Protein AF-A0A2S1FIN4-F1 (afdb_monomer_lite)

Organism: NCBI:txid1840293

Structure (mmCIF, N/CA/C/O backbone):
data_AF-A0A2S1FIN4-F1
#
_entry.id   AF-A0A2S1FIN4-F1
#
loop_
_atom_site.group_PDB
_atom_site.id
_atom_site.type_symbol
_atom_site.label_atom_id
_atom_site.label_alt_id
_atom_site.label_comp_id
_atom_site.label_asym_id
_atom_site.label_entity_id
_atom_site.label_seq_id
_atom_site.pdbx_PDB_ins_code
_atom_site.Cartn_x
_atom_site.Cartn_y
_atom_site.Cartn_z
_atom_site.occupancy
_atom_site.B_iso_or_equiv
_atom_site.auth_seq_id
_atom_site.auth_comp_id
_atom_site.auth_asym_id
_atom_site.auth_atom_id
_atom_site.pdbx_PDB_model_num
ATOM 1 N N . MET A 1 1 ? -25.714 -11.717 -1.844 1.00 40.41 1 MET A N 1
ATOM 2 C CA . MET A 1 1 ? -24.946 -10.686 -1.107 1.00 40.41 1 MET A CA 1
ATOM 3 C C . MET A 1 1 ? -23.488 -10.767 -1.543 1.00 40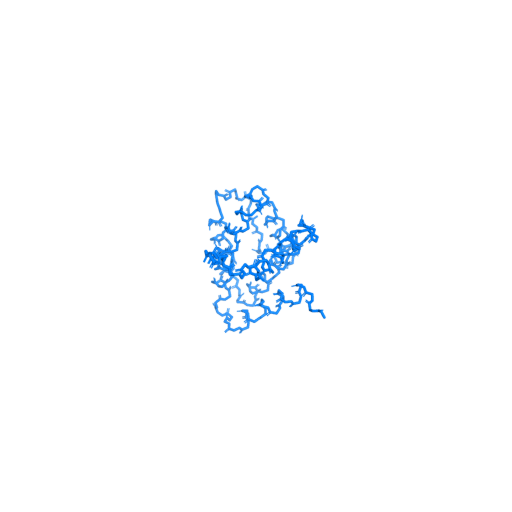.41 1 MET A C 1
ATOM 5 O O . MET A 1 1 ? -22.842 -11.758 -1.239 1.00 40.41 1 MET A O 1
ATOM 9 N N . LYS A 1 2 ? -22.983 -9.803 -2.327 1.00 41.22 2 LYS A N 1
ATOM 10 C CA . LYS A 1 2 ? -21.562 -9.759 -2.718 1.00 41.22 2 LYS A CA 1
ATOM 11 C C . LYS A 1 2 ? -20.786 -9.069 -1.596 1.00 41.22 2 LYS A C 1
ATOM 13 O O . LYS A 1 2 ? -21.023 -7.901 -1.313 1.00 41.22 2 LYS A O 1
ATOM 18 N N . THR A 1 3 ? -19.919 -9.809 -0.919 1.00 53.97 3 THR A N 1
ATOM 19 C CA . THR A 1 3 ? -19.096 -9.335 0.200 1.00 53.97 3 THR A CA 1
ATOM 20 C C . THR A 1 3 ? -18.205 -8.172 -0.247 1.00 53.97 3 THR A C 1
ATOM 22 O O . THR A 1 3 ? -17.702 -8.183 -1.373 1.00 53.97 3 THR A O 1
ATOM 25 N N . SER A 1 4 ? -17.950 -7.192 0.627 1.00 56.66 4 SER A N 1
ATOM 26 C CA . SER A 1 4 ? -17.066 -6.039 0.354 1.00 56.66 4 SER A CA 1
ATOM 27 C C . SER A 1 4 ? -15.699 -6.453 -0.214 1.00 56.66 4 SER A C 1
ATOM 29 O O . SER A 1 4 ? -15.135 -5.779 -1.074 1.00 56.66 4 SER A O 1
ATOM 31 N N . ALA A 1 5 ? -15.199 -7.625 0.186 1.00 59.44 5 ALA A N 1
ATOM 32 C CA . ALA A 1 5 ? -13.987 -8.236 -0.345 1.00 59.44 5 ALA A CA 1
ATOM 33 C C . ALA A 1 5 ? -14.051 -8.567 -1.849 1.00 59.44 5 ALA A C 1
ATOM 35 O O . ALA A 1 5 ? -13.069 -8.342 -2.554 1.00 59.44 5 ALA A O 1
ATOM 36 N N . SER A 1 6 ? -15.192 -9.055 -2.345 1.00 64.81 6 SER A N 1
ATOM 37 C CA . SER A 1 6 ? -15.386 -9.401 -3.759 1.00 64.81 6 SER A CA 1
ATOM 38 C C . SER A 1 6 ? -15.486 -8.154 -4.634 1.00 64.81 6 SER A C 1
ATOM 40 O O . SER A 1 6 ? -14.892 -8.129 -5.708 1.00 64.81 6 SER A O 1
ATOM 42 N N . LEU A 1 7 ? -16.154 -7.101 -4.151 1.00 64.56 7 LEU A N 1
ATOM 43 C CA . LEU A 1 7 ? -16.254 -5.836 -4.879 1.00 64.56 7 LEU A CA 1
ATOM 44 C C . LEU A 1 7 ? -14.890 -5.136 -4.983 1.00 64.56 7 LEU A C 1
ATOM 46 O O . LEU A 1 7 ? -14.516 -4.683 -6.061 1.00 64.56 7 LEU A O 1
ATOM 50 N N . ARG A 1 8 ? -14.110 -5.114 -3.891 1.00 62.84 8 ARG A N 1
ATOM 51 C CA . ARG A 1 8 ? -12.738 -4.570 -3.896 1.00 62.84 8 ARG A CA 1
ATOM 52 C C . ARG A 1 8 ? -11.846 -5.296 -4.899 1.00 62.84 8 ARG A C 1
ATOM 54 O O . ARG A 1 8 ? -11.128 -4.637 -5.641 1.00 62.84 8 ARG A O 1
ATOM 61 N N . ARG A 1 9 ? -11.912 -6.633 -4.938 1.00 66.38 9 ARG A N 1
ATOM 62 C CA . ARG A 1 9 ? -11.136 -7.441 -5.889 1.00 66.38 9 ARG A CA 1
ATOM 63 C C . ARG A 1 9 ? -11.548 -7.148 -7.332 1.00 66.38 9 ARG A C 1
ATOM 65 O O . ARG A 1 9 ? -10.681 -6.927 -8.160 1.00 66.38 9 ARG A O 1
ATOM 72 N N . GLN A 1 10 ? -12.850 -7.041 -7.599 1.00 67.38 10 GLN A N 1
ATOM 73 C CA . GLN A 1 10 ? -13.366 -6.757 -8.938 1.00 67.38 10 GLN A CA 1
ATOM 74 C C . GLN A 1 10 ? -12.933 -5.374 -9.460 1.00 67.38 10 GLN A C 1
ATOM 76 O O . GLN A 1 10 ? -12.483 -5.278 -10.595 1.00 67.38 10 GLN A O 1
ATOM 81 N N . ILE A 1 11 ? -13.007 -4.321 -8.635 1.00 67.19 11 ILE A N 1
ATOM 82 C CA . ILE A 1 11 ? -12.552 -2.968 -9.018 1.00 67.19 11 ILE A CA 1
ATOM 83 C C . ILE A 1 11 ? -11.041 -2.955 -9.290 1.00 67.19 11 ILE A C 1
ATOM 85 O O . ILE A 1 11 ? -10.569 -2.267 -10.194 1.00 67.19 11 ILE A O 1
ATOM 89 N N . MET A 1 12 ? -10.277 -3.722 -8.509 1.00 64.19 12 MET A N 1
ATOM 90 C CA . MET A 1 12 ? -8.826 -3.806 -8.645 1.00 64.19 12 MET A CA 1
ATOM 91 C C . MET A 1 12 ? -8.410 -4.562 -9.908 1.00 64.19 12 MET A C 1
ATOM 93 O O . MET A 1 12 ? -7.572 -4.057 -10.651 1.00 64.19 12 MET A O 1
ATOM 97 N N . ASP A 1 13 ? -9.044 -5.703 -10.188 1.00 65.94 13 ASP A N 1
ATOM 98 C CA . ASP A 1 13 ? -8.833 -6.476 -11.417 1.00 65.94 13 ASP A CA 1
ATOM 99 C C . ASP A 1 13 ? -9.212 -5.652 -12.653 1.00 65.94 13 ASP A C 1
ATOM 101 O O . ASP A 1 13 ? -8.459 -5.592 -13.622 1.00 65.94 13 ASP A O 1
ATOM 105 N N . GLU A 1 14 ? -10.344 -4.947 -12.613 1.00 61.91 14 GLU A N 1
ATOM 106 C CA . GLU A 1 14 ? -10.805 -4.122 -13.730 1.00 61.91 14 GLU A CA 1
ATOM 107 C C . GLU A 1 14 ? -9.850 -2.951 -14.018 1.00 61.91 14 GLU A C 1
ATOM 109 O O . GLU A 1 14 ? -9.590 -2.636 -15.182 1.00 61.91 14 GLU A O 1
ATOM 114 N N . ALA A 1 15 ? -9.274 -2.339 -12.979 1.00 59.91 15 ALA A N 1
ATOM 115 C CA . ALA A 1 15 ? -8.283 -1.275 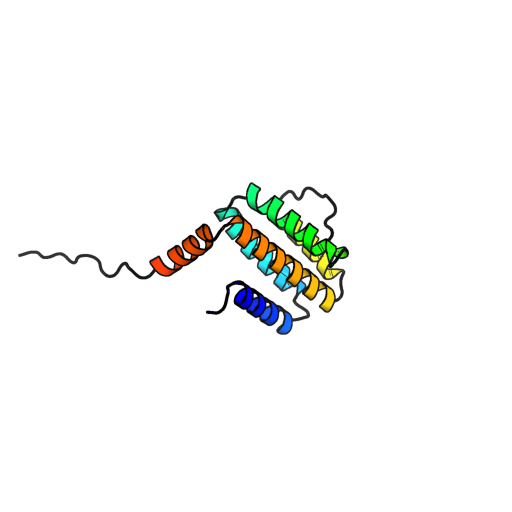-13.122 1.00 59.91 15 ALA A CA 1
ATOM 116 C C . ALA A 1 15 ? -6.911 -1.784 -13.607 1.00 59.91 15 ALA A C 1
ATOM 118 O O . ALA A 1 15 ? -6.237 -1.075 -14.360 1.00 59.91 15 ALA A O 1
ATOM 119 N N . LEU A 1 16 ? -6.498 -2.995 -13.208 1.00 58.03 16 LEU A N 1
ATOM 120 C CA . LEU A 1 16 ? -5.230 -3.608 -13.630 1.00 58.03 16 LEU A CA 1
ATOM 121 C C . LEU A 1 16 ? -5.281 -4.112 -15.080 1.00 58.03 16 LEU A C 1
ATOM 123 O O . LEU A 1 16 ? -4.334 -3.902 -15.836 1.00 58.03 16 LEU A O 1
ATOM 127 N N . VAL A 1 17 ? -6.387 -4.753 -15.475 1.00 58.41 17 VAL A N 1
ATOM 128 C CA . VAL A 1 17 ? -6.557 -5.363 -16.807 1.00 58.41 17 VAL A CA 1
ATOM 129 C C . VAL A 1 17 ? -6.689 -4.304 -17.899 1.00 58.41 17 VAL A C 1
ATOM 131 O O . VAL A 1 17 ? -6.198 -4.495 -19.009 1.00 58.41 17 VAL A O 1
ATOM 134 N N . ARG A 1 18 ? -7.333 -3.169 -17.602 1.00 54.25 18 ARG A N 1
ATOM 135 C CA . ARG A 1 18 ? -7.649 -2.160 -18.622 1.00 54.25 18 ARG A CA 1
ATOM 136 C C . ARG A 1 18 ? -6.424 -1.359 -19.079 1.00 54.25 18 ARG A C 1
ATOM 138 O O . ARG A 1 18 ? -6.398 -0.933 -20.228 1.00 54.25 18 ARG A O 1
ATOM 145 N N . HIS A 1 19 ? -5.403 -1.189 -18.229 1.00 57.25 19 HIS A N 1
ATOM 146 C CA . HIS A 1 19 ? -4.178 -0.452 -18.573 1.00 57.25 19 HIS A CA 1
ATOM 147 C C . HIS A 1 19 ? -2.927 -1.003 -17.859 1.00 57.25 19 HIS A C 1
ATOM 149 O O . HIS A 1 19 ? -2.428 -0.361 -16.930 1.00 57.25 19 HIS A O 1
ATOM 155 N N . PRO A 1 20 ? -2.362 -2.142 -18.309 1.00 56.47 20 PRO A N 1
ATOM 156 C CA .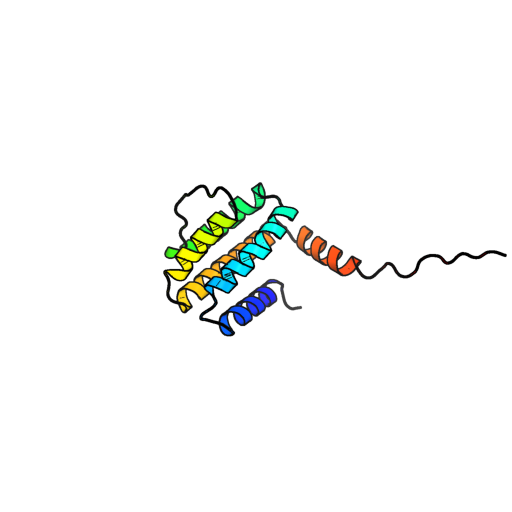 PRO A 1 20 ? -1.173 -2.746 -17.700 1.00 56.47 20 PRO A CA 1
ATOM 157 C C . PRO A 1 20 ? 0.020 -1.774 -17.659 1.00 56.47 20 PRO A C 1
ATOM 159 O O . PRO A 1 20 ? 0.696 -1.649 -16.644 1.00 56.47 20 PRO A O 1
ATOM 162 N N . GLN A 1 21 ? 0.217 -0.975 -18.711 1.00 60.81 21 GLN A N 1
ATOM 163 C CA . GLN A 1 21 ? 1.290 0.030 -18.776 1.00 60.81 21 GLN A CA 1
ATOM 164 C C . GLN A 1 21 ? 1.098 1.216 -17.811 1.00 60.81 21 GLN A C 1
ATOM 166 O O . GLN A 1 21 ? 2.062 1.904 -17.492 1.00 60.81 21 GLN A O 1
ATOM 171 N N . ALA A 1 22 ? -0.122 1.449 -17.315 1.00 74.88 22 ALA A N 1
ATOM 172 C CA . ALA A 1 22 ? -0.431 2.530 -16.376 1.00 74.88 22 ALA A CA 1
ATOM 173 C C . ALA A 1 22 ? -0.634 2.031 -14.938 1.00 74.88 22 ALA A C 1
ATOM 175 O O . ALA A 1 22 ? -1.055 2.803 -14.079 1.00 74.88 22 ALA A O 1
ATOM 176 N N . VAL A 1 23 ? -0.343 0.759 -14.645 1.00 76.81 23 VAL A N 1
ATOM 177 C CA . VAL A 1 23 ? -0.564 0.151 -13.323 1.00 76.81 23 VAL A CA 1
ATOM 178 C C . VAL A 1 23 ? 0.108 0.943 -12.209 1.00 76.81 23 VAL A C 1
ATOM 180 O O . VAL A 1 23 ? -0.522 1.195 -11.180 1.00 76.81 23 VAL A O 1
ATOM 183 N N . VAL A 1 24 ? 1.346 1.394 -12.418 1.00 80.44 24 VAL A N 1
ATOM 184 C CA . VAL A 1 24 ? 2.072 2.198 -11.428 1.00 80.44 24 VAL A CA 1
ATOM 185 C C . VAL A 1 24 ? 1.380 3.543 -11.206 1.00 80.44 24 VAL A C 1
ATOM 187 O O . VAL A 1 24 ? 1.004 3.863 -10.081 1.00 80.44 24 VAL A O 1
ATOM 190 N N . GLN A 1 25 ? 1.104 4.289 -12.278 1.00 83.00 25 GLN A N 1
ATOM 191 C CA . GLN A 1 25 ? 0.437 5.593 -12.194 1.00 83.00 25 GLN A CA 1
ATOM 192 C C . GLN A 1 25 ? -0.958 5.487 -11.560 1.00 83.00 25 GLN A C 1
ATOM 194 O O . GLN A 1 25 ? -1.324 6.299 -10.710 1.00 83.00 25 GLN A O 1
ATOM 199 N N . ASN A 1 26 ? -1.724 4.453 -11.916 1.00 82.56 26 ASN A N 1
ATOM 200 C CA . ASN A 1 26 ? -3.043 4.179 -11.353 1.00 82.56 26 ASN A CA 1
ATOM 201 C C . ASN A 1 26 ? -2.958 3.826 -9.865 1.00 82.56 26 ASN A C 1
ATOM 203 O O . ASN A 1 26 ? -3.741 4.350 -9.073 1.00 82.56 26 ASN A O 1
ATOM 207 N N . THR A 1 27 ? -1.982 3.000 -9.477 1.00 84.06 27 THR A N 1
ATOM 208 C CA . THR A 1 27 ? -1.716 2.640 -8.076 1.00 84.06 27 THR A CA 1
ATOM 209 C C . THR A 1 27 ? -1.442 3.893 -7.248 1.00 84.06 27 THR A C 1
ATOM 211 O O . THR A 1 27 ? -2.087 4.120 -6.223 1.00 84.06 27 THR A O 1
ATOM 214 N N . ILE A 1 28 ? -0.525 4.744 -7.712 1.00 87.69 28 ILE A N 1
ATOM 215 C CA . ILE A 1 28 ? -0.131 5.962 -7.000 1.00 87.69 28 ILE A CA 1
ATOM 216 C C . ILE A 1 28 ? -1.268 6.979 -6.956 1.00 87.69 28 ILE A C 1
ATOM 218 O O . ILE A 1 28 ? -1.530 7.568 -5.906 1.00 87.69 28 ILE A O 1
ATOM 222 N N . ARG A 1 29 ? -2.004 7.155 -8.057 1.00 86.12 29 ARG A N 1
ATOM 223 C CA . ARG A 1 29 ? -3.182 8.028 -8.102 1.00 86.12 29 ARG A CA 1
ATOM 224 C C . ARG A 1 29 ? -4.252 7.585 -7.108 1.00 86.12 29 ARG A C 1
ATOM 226 O O . ARG A 1 29 ? -4.867 8.440 -6.470 1.00 86.12 29 ARG A O 1
ATOM 233 N N . LEU A 1 30 ? -4.475 6.278 -6.964 1.00 84.38 30 LEU A N 1
ATOM 234 C CA . LEU A 1 30 ? -5.438 5.748 -6.004 1.00 84.38 30 LEU A CA 1
ATOM 235 C C . LEU A 1 30 ? -4.982 6.020 -4.565 1.00 84.38 30 LEU A C 1
ATOM 237 O O . LEU A 1 30 ? -5.769 6.529 -3.774 1.00 84.38 30 LEU A O 1
ATOM 241 N N . TRP A 1 31 ? -3.706 5.783 -4.244 1.00 87.25 31 TRP A N 1
ATOM 242 C CA . TRP A 1 31 ? -3.141 6.100 -2.928 1.00 87.25 31 TRP A CA 1
ATOM 243 C C . TRP A 1 31 ? -3.210 7.589 -2.585 1.00 87.25 31 TRP A C 1
ATOM 245 O O . TRP A 1 31 ? -3.664 7.938 -1.497 1.00 87.25 31 TRP A O 1
ATOM 255 N N . ARG A 1 32 ? -2.831 8.471 -3.519 1.00 86.25 32 ARG A N 1
ATOM 256 C CA . ARG A 1 32 ? -2.885 9.931 -3.329 1.00 86.25 32 ARG A CA 1
ATOM 257 C C . ARG A 1 32 ? -4.305 10.456 -3.115 1.00 86.25 32 ARG A C 1
ATOM 259 O O . ARG A 1 32 ? -4.459 11.489 -2.478 1.00 86.25 32 ARG A O 1
ATOM 266 N N . ARG A 1 33 ? -5.332 9.764 -3.620 1.00 84.56 33 ARG A N 1
ATOM 267 C CA . ARG A 1 33 ? -6.745 10.092 -3.360 1.00 84.56 33 ARG A CA 1
ATOM 268 C C . ARG A 1 33 ? -7.252 9.491 -2.054 1.00 84.56 33 ARG A C 1
ATOM 270 O O . ARG A 1 33 ? -7.917 10.171 -1.291 1.00 84.56 33 ARG A O 1
ATOM 277 N N . LEU A 1 34 ? -6.934 8.226 -1.794 1.00 82.88 34 LEU A N 1
ATOM 278 C CA . LEU A 1 34 ? -7.461 7.480 -0.653 1.00 82.88 34 LEU A CA 1
ATOM 279 C C . LEU A 1 34 ? -6.840 7.924 0.678 1.00 82.88 34 LEU A C 1
ATOM 281 O O . LEU A 1 34 ? -7.528 8.012 1.688 1.00 82.88 34 LEU A O 1
ATOM 285 N N . ALA A 1 35 ? -5.533 8.179 0.694 1.00 85.00 35 ALA A N 1
ATOM 286 C CA . ALA A 1 35 ? -4.810 8.512 1.912 1.00 85.00 35 ALA A CA 1
ATOM 287 C C . ALA A 1 35 ? -5.295 9.796 2.600 1.00 85.00 35 ALA A C 1
ATOM 289 O O . ALA A 1 35 ? -5.543 9.713 3.797 1.00 85.00 35 ALA A O 1
ATOM 290 N N . PRO A 1 36 ? -5.461 10.953 1.925 1.00 84.00 36 PRO A N 1
ATOM 291 C CA . PRO A 1 36 ? -5.953 12.158 2.593 1.00 84.00 36 PRO A CA 1
ATOM 292 C C . PRO A 1 36 ? -7.371 11.984 3.150 1.00 84.00 36 PRO A C 1
ATOM 294 O O . PRO A 1 36 ? -7.619 12.408 4.273 1.00 84.00 36 PRO A O 1
ATOM 297 N N . GLU A 1 37 ? -8.261 11.288 2.435 1.00 82.50 37 GLU A N 1
ATOM 298 C CA . GLU A 1 37 ? -9.612 10.968 2.921 1.00 82.50 37 GLU A CA 1
ATOM 299 C C . GLU A 1 37 ? -9.558 10.120 4.199 1.00 82.50 37 GLU A C 1
ATOM 301 O O . GLU A 1 37 ? -10.153 10.463 5.220 1.00 82.50 37 GLU A O 1
ATOM 306 N N . LEU A 1 38 ? -8.767 9.041 4.191 1.00 79.50 38 LEU A N 1
ATOM 307 C CA . LEU A 1 38 ? -8.604 8.195 5.372 1.00 79.50 38 LEU A CA 1
ATOM 308 C C . LEU A 1 38 ? -7.923 8.945 6.519 1.00 79.50 38 LEU A C 1
ATOM 310 O O . LEU A 1 38 ? -8.382 8.859 7.652 1.00 79.50 38 LEU A O 1
ATOM 314 N N . ILE A 1 39 ? -6.868 9.712 6.249 1.00 83.38 39 ILE A N 1
ATOM 315 C CA . ILE A 1 39 ? -6.181 10.532 7.254 1.00 83.38 39 ILE A CA 1
ATOM 316 C C . ILE A 1 39 ? -7.152 11.541 7.875 1.00 83.38 39 ILE A C 1
ATOM 318 O O . ILE A 1 39 ? -7.120 11.720 9.090 1.00 83.38 39 ILE A O 1
ATOM 322 N N . SER A 1 40 ? -8.047 12.145 7.089 1.00 80.56 40 SER A N 1
ATOM 323 C CA . SER A 1 40 ? -9.066 13.054 7.615 1.00 80.56 40 SER A CA 1
ATOM 324 C C . SER A 1 40 ? -10.100 12.351 8.500 1.00 80.56 40 SER A C 1
ATOM 326 O O . SER A 1 40 ? -10.647 12.986 9.397 1.00 80.56 40 SER A O 1
ATOM 328 N N . MET A 1 41 ? -10.382 11.065 8.267 1.00 77.62 41 MET A N 1
ATOM 329 C CA . MET A 1 41 ? -11.354 10.297 9.055 1.00 77.62 41 MET A CA 1
ATOM 330 C C . MET A 1 41 ? -10.765 9.671 10.328 1.00 77.62 41 MET A C 1
ATOM 332 O O . MET A 1 41 ? -11.389 9.734 11.383 1.00 77.62 41 MET A O 1
ATOM 336 N N . ILE A 1 42 ? -9.597 9.024 10.236 1.00 74.81 42 ILE A N 1
ATOM 337 C CA . ILE A 1 42 ? -9.000 8.238 11.339 1.00 74.81 42 ILE A CA 1
ATOM 338 C C . ILE A 1 42 ? -7.764 8.896 11.965 1.00 74.81 42 ILE A C 1
ATOM 340 O O . ILE A 1 42 ? -7.227 8.394 12.957 1.00 74.81 42 ILE A O 1
ATOM 344 N N . GLY A 1 43 ? -7.296 10.005 11.393 1.00 74.94 43 GLY A N 1
ATOM 345 C CA . GLY A 1 43 ? -6.070 10.685 11.785 1.00 74.94 43 GLY A CA 1
ATOM 346 C C . GLY A 1 43 ? -4.805 10.033 11.220 1.00 74.94 43 GLY A C 1
ATOM 347 O O . GLY A 1 43 ? -4.705 8.817 11.030 1.00 74.94 43 GLY A O 1
ATOM 348 N N . GLU A 1 44 ? -3.773 10.849 11.009 1.00 77.69 44 GLU A N 1
ATOM 349 C CA . GLU A 1 44 ? -2.482 10.401 10.472 1.00 77.69 44 GLU A CA 1
ATOM 350 C C . GLU A 1 44 ? -1.777 9.381 11.383 1.00 77.69 44 GLU A C 1
ATOM 352 O O . GLU A 1 44 ? -1.162 8.422 10.906 1.00 77.69 44 GLU A O 1
ATOM 357 N N . ARG A 1 45 ? -1.933 9.536 12.705 1.00 70.00 45 ARG A N 1
ATOM 358 C CA . ARG A 1 45 ? -1.377 8.621 13.717 1.00 70.00 45 ARG A CA 1
ATOM 359 C C . ARG A 1 45 ? -1.923 7.197 13.600 1.00 70.00 45 ARG A C 1
ATOM 361 O O . ARG A 1 45 ? -1.219 6.264 13.969 1.00 70.00 45 ARG A O 1
ATOM 368 N N . SER A 1 46 ? -3.131 7.033 13.065 1.00 73.56 46 SER A N 1
ATOM 369 C CA . SER A 1 46 ? -3.753 5.726 12.825 1.00 73.56 46 SER A CA 1
ATOM 370 C C . SER A 1 46 ? -3.403 5.188 11.437 1.00 73.56 46 SER A C 1
ATOM 372 O O . SER A 1 46 ? -3.143 3.997 11.271 1.00 73.56 46 SER A O 1
ATOM 374 N N . PHE A 1 47 ? -3.338 6.066 10.433 1.00 81.88 47 PHE A N 1
ATOM 375 C CA . PHE A 1 47 ? -3.017 5.689 9.057 1.00 81.88 47 PHE A CA 1
ATOM 376 C C . PHE A 1 47 ? -1.575 5.182 8.898 1.00 81.88 47 PHE A C 1
ATOM 378 O O . PHE A 1 47 ? -1.342 4.159 8.255 1.00 81.88 47 PHE A O 1
ATOM 385 N N . ASN A 1 48 ? -0.599 5.880 9.484 1.00 81.12 48 ASN A N 1
ATOM 386 C CA . ASN A 1 48 ? 0.826 5.575 9.322 1.00 81.12 48 ASN A CA 1
ATOM 387 C C . ASN A 1 48 ? 1.220 4.146 9.743 1.00 81.12 48 ASN A C 1
ATOM 389 O O . ASN A 1 48 ? 1.804 3.438 8.917 1.00 81.12 48 ASN A O 1
ATOM 393 N N . PRO A 1 49 ? 0.896 3.671 10.961 1.00 78.62 49 PRO A N 1
ATOM 394 C CA . PRO A 1 49 ? 1.214 2.302 11.362 1.00 78.62 49 PRO A CA 1
ATOM 395 C C . PRO A 1 49 ? 0.433 1.254 10.556 1.00 78.62 49 PRO A C 1
ATOM 397 O O . PRO A 1 49 ? 0.989 0.201 10.243 1.00 78.62 49 PRO A O 1
ATOM 400 N N . LEU A 1 50 ? -0.813 1.542 10.161 1.00 82.19 50 LEU A N 1
ATOM 401 C CA . LEU A 1 50 ? -1.636 0.647 9.339 1.00 82.19 50 LEU A CA 1
ATOM 402 C C . LEU A 1 50 ? -1.012 0.451 7.953 1.00 82.19 50 LEU A C 1
ATOM 404 O O . LEU A 1 50 ? -0.820 -0.680 7.498 1.00 82.19 50 LEU A O 1
ATOM 408 N N . TYR A 1 51 ? -0.617 1.545 7.304 1.00 84.25 51 TYR A N 1
ATOM 409 C CA . TYR A 1 51 ? 0.087 1.492 6.029 1.00 84.25 51 TYR A CA 1
ATOM 410 C C . TYR A 1 51 ? 1.428 0.754 6.155 1.00 84.25 51 TYR A C 1
ATOM 412 O O . TYR A 1 51 ? 1.698 -0.153 5.371 1.00 84.25 51 TYR A O 1
ATOM 420 N N . ALA A 1 52 ? 2.245 1.081 7.162 1.00 83.62 52 ALA A N 1
ATOM 421 C CA . ALA A 1 52 ? 3.542 0.433 7.371 1.00 83.62 52 ALA A CA 1
ATOM 422 C C . ALA A 1 52 ? 3.406 -1.083 7.598 1.00 83.62 52 ALA A C 1
ATOM 424 O O . ALA A 1 52 ? 4.155 -1.874 7.022 1.00 83.62 52 ALA A O 1
ATOM 425 N N . ARG A 1 53 ? 2.406 -1.504 8.381 1.00 83.88 53 ARG A N 1
ATOM 426 C CA . ARG A 1 53 ? 2.062 -2.918 8.571 1.00 83.88 53 ARG A CA 1
ATOM 427 C C . ARG A 1 53 ? 1.640 -3.575 7.259 1.00 83.88 53 ARG A C 1
ATOM 429 O O . ARG A 1 53 ? 2.099 -4.675 6.961 1.00 83.88 53 ARG A O 1
ATOM 436 N N . SER A 1 54 ? 0.826 -2.888 6.461 1.00 86.88 54 SER A N 1
ATOM 437 C CA . SER A 1 54 ? 0.362 -3.389 5.163 1.00 86.88 54 SER A CA 1
ATOM 438 C C . SER A 1 54 ? 1.519 -3.616 4.194 1.00 86.88 54 SER A C 1
ATOM 440 O O . SER A 1 54 ? 1.599 -4.673 3.571 1.00 86.88 54 SER A O 1
ATOM 442 N N . VAL A 1 55 ? 2.459 -2.667 4.131 1.00 87.00 55 VAL A N 1
ATOM 443 C CA . VAL A 1 55 ? 3.704 -2.814 3.369 1.00 87.00 55 VAL A CA 1
ATOM 444 C C . VAL A 1 55 ? 4.494 -4.008 3.883 1.00 87.00 55 VAL A C 1
ATOM 446 O O . VAL A 1 55 ? 4.805 -4.894 3.097 1.00 87.00 55 VAL A O 1
ATOM 449 N N . ARG A 1 56 ? 4.749 -4.104 5.193 1.00 86.81 56 ARG A N 1
ATOM 450 C CA . ARG A 1 56 ? 5.522 -5.210 5.781 1.00 86.81 56 ARG A CA 1
ATOM 451 C C . ARG A 1 56 ? 4.932 -6.589 5.470 1.00 86.81 56 ARG A C 1
ATOM 453 O O . ARG A 1 56 ? 5.682 -7.517 5.186 1.00 86.81 56 ARG A O 1
ATOM 460 N N . LEU A 1 57 ? 3.608 -6.727 5.498 1.00 87.38 57 LEU A N 1
ATOM 461 C CA . LEU A 1 57 ? 2.923 -7.968 5.130 1.00 87.38 57 LEU A CA 1
ATOM 462 C C . LEU A 1 57 ? 3.003 -8.244 3.621 1.00 87.38 57 LEU A C 1
ATOM 464 O O . LEU A 1 57 ? 3.243 -9.382 3.224 1.00 87.38 57 LEU A O 1
ATOM 468 N N . ALA A 1 58 ? 2.868 -7.219 2.774 1.00 87.75 58 ALA A N 1
ATOM 469 C CA . ALA A 1 58 ? 3.049 -7.366 1.329 1.00 87.75 58 ALA A CA 1
ATOM 470 C C . ALA A 1 58 ? 4.488 -7.787 0.980 1.00 87.75 58 ALA A C 1
ATOM 472 O O . ALA A 1 58 ? 4.689 -8.612 0.089 1.00 87.75 58 ALA A O 1
ATOM 473 N N . CYS A 1 59 ? 5.479 -7.303 1.735 1.00 87.31 59 CYS A N 1
ATOM 474 C CA . CYS A 1 59 ? 6.893 -7.647 1.565 1.00 87.31 59 CYS A CA 1
ATOM 475 C C . CYS A 1 59 ? 7.190 -9.129 1.793 1.00 87.31 59 CYS A C 1
ATOM 477 O O . CYS A 1 59 ? 8.129 -9.651 1.201 1.00 87.31 59 CYS A O 1
ATOM 479 N N . MET A 1 60 ? 6.395 -9.823 2.614 1.00 86.94 60 MET A N 1
ATOM 480 C CA . MET A 1 60 ? 6.561 -11.267 2.811 1.00 86.94 60 MET A CA 1
ATOM 481 C C . MET A 1 60 ? 6.339 -12.055 1.513 1.00 86.94 60 MET A C 1
ATOM 483 O O . MET A 1 60 ? 6.938 -13.109 1.333 1.00 86.94 60 MET A O 1
ATOM 487 N N . GLN A 1 61 ? 5.499 -11.541 0.607 1.00 86.31 61 GLN A N 1
ATOM 488 C CA . GLN A 1 61 ? 5.245 -12.135 -0.711 1.00 86.31 61 GLN A CA 1
ATOM 489 C C . GLN A 1 61 ? 6.061 -11.458 -1.822 1.00 86.31 61 GLN A C 1
ATOM 491 O O . GLN A 1 61 ? 6.455 -12.105 -2.789 1.00 86.31 61 GLN A O 1
ATOM 496 N N . TYR A 1 62 ? 6.342 -10.162 -1.675 1.00 87.62 62 TYR A N 1
ATOM 497 C CA . TYR A 1 62 ? 7.041 -9.339 -2.660 1.00 87.62 62 TYR A CA 1
ATOM 498 C C . TYR A 1 62 ? 8.168 -8.546 -1.979 1.00 87.62 62 TYR A C 1
ATOM 500 O O . TYR A 1 62 ? 7.981 -7.369 -1.676 1.00 87.62 62 TYR A O 1
ATOM 508 N N . PRO A 1 63 ? 9.348 -9.148 -1.729 1.00 86.06 63 PRO A N 1
ATOM 509 C CA . PRO A 1 63 ? 10.408 -8.527 -0.922 1.00 86.06 63 PRO A CA 1
ATOM 510 C C . PRO A 1 63 ? 10.896 -7.164 -1.428 1.00 86.06 63 PRO A C 1
ATOM 512 O O . PRO A 1 63 ? 11.315 -6.328 -0.637 1.00 86.06 63 PRO A O 1
ATOM 515 N N . TRP A 1 64 ? 10.789 -6.903 -2.732 1.00 87.00 64 TRP A N 1
ATOM 516 C CA . TRP A 1 64 ? 11.130 -5.620 -3.360 1.00 87.00 64 TRP A CA 1
ATOM 517 C C . TRP A 1 64 ? 10.193 -4.464 -2.958 1.00 87.00 64 TRP A C 1
ATOM 519 O O . TRP A 1 64 ? 10.528 -3.301 -3.169 1.00 87.00 64 TRP A O 1
ATOM 529 N N . LEU A 1 65 ? 9.037 -4.756 -2.347 1.00 84.06 65 LEU A N 1
ATOM 530 C CA . LEU A 1 65 ? 8.180 -3.752 -1.709 1.00 84.06 65 LEU A CA 1
ATOM 531 C C . LEU A 1 65 ? 8.715 -3.300 -0.349 1.00 84.06 65 LEU A C 1
ATOM 533 O O . LEU A 1 65 ? 8.108 -2.411 0.253 1.00 84.06 65 LEU A O 1
ATOM 537 N N . ALA A 1 66 ? 9.807 -3.888 0.156 1.00 80.56 66 ALA A N 1
ATOM 538 C CA . ALA A 1 66 ? 10.407 -3.463 1.411 1.00 80.56 66 ALA A CA 1
ATOM 539 C C . ALA A 1 66 ? 10.652 -1.959 1.373 1.00 80.56 66 ALA A C 1
ATOM 541 O O . ALA A 1 66 ? 11.139 -1.391 0.396 1.00 80.56 66 ALA A O 1
ATOM 542 N N . GLN A 1 67 ? 10.191 -1.298 2.423 1.00 70.94 67 GLN A N 1
ATOM 543 C CA . GLN A 1 67 ? 10.508 0.091 2.664 1.00 70.94 67 GLN A CA 1
ATOM 544 C C . GLN A 1 67 ? 11.745 0.059 3.547 1.00 70.94 67 GLN A C 1
ATOM 546 O O . GLN A 1 67 ? 11.690 -0.499 4.646 1.00 70.94 67 GLN A O 1
ATOM 551 N N . GLU A 1 68 ? 12.856 0.621 3.072 1.00 61.53 68 GLU A N 1
ATOM 552 C CA . GLU A 1 68 ? 13.924 1.000 3.994 1.00 61.53 68 GLU A CA 1
ATOM 553 C C . GLU A 1 68 ? 13.303 1.895 5.069 1.00 61.53 68 GLU A C 1
ATOM 555 O O . GLU A 1 68 ? 12.325 2.592 4.801 1.00 61.53 68 GLU A O 1
ATOM 560 N N . ALA A 1 69 ? 13.786 1.817 6.307 1.00 52.12 69 ALA A N 1
ATOM 561 C CA . ALA A 1 69 ? 13.201 2.512 7.453 1.00 52.12 69 ALA A CA 1
ATOM 562 C C . ALA A 1 69 ? 13.432 4.037 7.390 1.00 52.12 69 ALA A C 1
ATOM 564 O O . ALA A 1 69 ? 13.963 4.641 8.314 1.00 52.12 69 ALA A O 1
ATOM 565 N N . THR A 1 70 ? 13.056 4.672 6.285 1.00 53.62 70 THR A N 1
ATOM 566 C CA . THR A 1 70 ? 13.015 6.110 6.105 1.00 53.62 70 THR A CA 1
ATOM 567 C C . THR A 1 70 ? 11.748 6.643 6.756 1.00 53.62 70 THR A C 1
ATOM 569 O O . THR A 1 70 ? 10.616 6.259 6.439 1.00 53.62 70 THR A O 1
ATOM 572 N N . THR A 1 71 ? 11.950 7.535 7.719 1.00 57.09 71 THR A N 1
ATOM 573 C CA . THR A 1 71 ? 10.897 8.350 8.315 1.00 57.09 71 THR A CA 1
ATOM 574 C C . THR A 1 71 ? 10.422 9.339 7.254 1.00 57.09 71 THR A C 1
ATOM 576 O O . THR A 1 71 ? 11.010 10.399 7.083 1.00 57.09 71 THR A O 1
ATOM 579 N N . PHE A 1 72 ? 9.391 8.974 6.493 1.00 64.12 72 PHE A N 1
ATOM 580 C CA . PHE A 1 72 ? 8.765 9.891 5.539 1.00 64.12 72 PHE A CA 1
ATOM 581 C C . PHE A 1 72 ? 8.101 11.039 6.296 1.00 64.12 72 PHE A C 1
ATOM 583 O O . PHE A 1 72 ? 7.303 10.783 7.202 1.00 64.12 72 PHE A O 1
ATOM 590 N N . ALA A 1 73 ? 8.393 12.281 5.908 1.00 60.44 73 ALA A N 1
ATOM 591 C CA . ALA A 1 73 ? 7.830 13.469 6.543 1.00 60.44 73 ALA A CA 1
ATOM 592 C C . ALA A 1 73 ? 6.340 13.662 6.199 1.00 60.44 73 ALA A C 1
ATOM 594 O O . ALA A 1 73 ? 5.639 14.400 6.886 1.00 60.44 73 ALA A O 1
ATOM 595 N N . GLY A 1 74 ? 5.835 12.965 5.171 1.00 69.94 74 GLY A N 1
ATOM 596 C CA . GLY A 1 74 ? 4.420 12.979 4.806 1.00 69.94 74 GLY A CA 1
ATOM 597 C C . GLY A 1 74 ? 3.997 11.883 3.823 1.00 69.94 74 GLY A C 1
ATOM 598 O O . GLY A 1 74 ? 4.802 11.095 3.318 1.00 69.94 74 GLY A O 1
ATOM 599 N N . SER A 1 75 ? 2.694 11.834 3.533 1.00 71.56 75 SER A N 1
ATOM 600 C CA . SER A 1 75 ? 2.083 10.852 2.623 1.00 71.56 75 SER A CA 1
ATOM 601 C C . SER A 1 75 ? 2.617 10.944 1.187 1.00 71.56 75 SER A C 1
ATOM 603 O O . SER A 1 75 ? 2.746 9.922 0.516 1.00 71.56 75 SER A O 1
ATOM 605 N N . ASN A 1 76 ? 2.983 12.140 0.721 1.00 76.12 76 ASN A N 1
ATOM 606 C CA . ASN A 1 76 ? 3.403 12.345 -0.664 1.00 76.12 76 ASN A CA 1
ATOM 607 C C . ASN A 1 76 ? 4.795 11.755 -0.962 1.00 76.12 76 ASN A C 1
ATOM 609 O O . ASN A 1 76 ? 4.959 11.070 -1.969 1.00 76.12 76 ASN A O 1
ATOM 613 N N . GLU A 1 77 ? 5.767 11.945 -0.062 1.00 80.44 77 GLU A N 1
ATOM 614 C CA . GLU A 1 77 ? 7.118 11.367 -0.186 1.00 80.44 77 GLU A CA 1
ATOM 615 C C . GLU A 1 77 ? 7.079 9.836 -0.144 1.00 80.44 77 GLU A C 1
ATOM 617 O O . GLU A 1 77 ? 7.739 9.150 -0.920 1.00 80.44 77 GLU A O 1
ATOM 622 N N . ARG A 1 78 ? 6.224 9.283 0.719 1.00 84.75 78 ARG A N 1
ATOM 623 C CA . ARG A 1 78 ? 5.996 7.840 0.823 1.00 84.75 78 ARG A CA 1
ATOM 624 C C . ARG A 1 78 ? 5.467 7.241 -0.475 1.00 84.75 78 ARG A C 1
ATOM 626 O O . ARG A 1 78 ? 5.891 6.152 -0.862 1.00 84.75 78 ARG A O 1
ATOM 633 N N . PHE A 1 79 ? 4.524 7.919 -1.129 1.00 86.12 79 PHE A N 1
ATOM 634 C CA . PHE A 1 79 ? 3.986 7.442 -2.400 1.00 86.12 79 PHE A CA 1
ATOM 635 C C . PHE A 1 79 ? 4.966 7.640 -3.552 1.00 86.12 79 PHE A C 1
ATOM 637 O O . PHE A 1 79 ? 4.983 6.794 -4.435 1.00 86.12 79 PHE A O 1
ATOM 644 N N . ALA A 1 80 ? 5.831 8.656 -3.513 1.00 85.75 80 ALA A N 1
ATOM 645 C CA . ALA A 1 80 ? 6.944 8.766 -4.457 1.00 85.75 80 ALA A CA 1
ATOM 646 C C . ALA A 1 80 ? 7.923 7.584 -4.314 1.00 85.75 80 ALA A C 1
ATOM 648 O O . ALA A 1 80 ? 8.226 6.912 -5.293 1.00 85.75 80 ALA A O 1
ATOM 649 N N . ALA A 1 81 ? 8.308 7.218 -3.089 1.00 86.00 81 ALA A N 1
ATOM 650 C CA . ALA A 1 81 ? 9.158 6.045 -2.865 1.00 86.00 81 ALA A CA 1
ATOM 651 C C . ALA A 1 81 ? 8.470 4.717 -3.238 1.00 86.00 81 ALA A C 1
ATOM 653 O O . ALA A 1 81 ? 9.120 3.741 -3.611 1.00 86.00 81 ALA A O 1
ATOM 654 N N . LEU A 1 82 ? 7.142 4.620 -3.097 1.00 86.50 82 LEU A N 1
ATOM 655 C CA . LEU A 1 82 ? 6.382 3.479 -3.622 1.00 86.50 82 LEU A CA 1
ATOM 656 C C . LEU A 1 82 ? 6.393 3.464 -5.159 1.00 86.50 82 LEU A C 1
ATOM 658 O O . LEU A 1 82 ? 6.535 2.397 -5.747 1.00 86.50 82 LEU A O 1
ATOM 662 N N . GLU A 1 83 ? 6.257 4.627 -5.793 1.00 87.88 83 GLU A N 1
ATOM 663 C CA . GLU A 1 83 ? 6.277 4.789 -7.247 1.00 87.88 83 GLU A CA 1
ATOM 664 C C . GLU A 1 83 ? 7.596 4.297 -7.840 1.00 87.88 83 GLU A C 1
ATOM 666 O O . GLU A 1 83 ? 7.574 3.450 -8.728 1.00 87.88 83 GLU A O 1
ATOM 671 N N . GLU A 1 84 ? 8.729 4.734 -7.292 1.00 87.56 84 GLU A N 1
ATOM 672 C CA . GLU A 1 84 ? 10.062 4.298 -7.725 1.00 87.56 84 GLU A CA 1
ATOM 673 C C . GLU A 1 84 ? 10.229 2.776 -7.632 1.00 87.56 84 GLU A C 1
ATOM 675 O O . GLU A 1 84 ? 10.654 2.127 -8.590 1.00 87.56 84 GLU A O 1
ATOM 680 N N . ARG A 1 85 ? 9.817 2.177 -6.506 1.00 88.50 85 ARG A N 1
ATOM 681 C CA . ARG A 1 85 ? 9.880 0.719 -6.314 1.00 88.50 85 ARG A CA 1
ATOM 682 C C . ARG A 1 85 ? 9.024 -0.035 -7.321 1.00 88.50 85 ARG A C 1
ATOM 684 O O . ARG A 1 85 ? 9.431 -1.100 -7.770 1.00 88.50 85 ARG A O 1
ATOM 691 N N . LEU A 1 86 ? 7.857 0.500 -7.673 1.00 86.38 86 LEU A N 1
ATOM 692 C CA . LEU A 1 86 ? 6.971 -0.093 -8.672 1.00 86.38 86 LEU A CA 1
ATOM 693 C C . LEU A 1 86 ? 7.516 0.066 -10.097 1.00 86.38 86 LEU A C 1
ATOM 695 O O . LEU A 1 86 ? 7.419 -0.876 -10.876 1.00 86.38 86 LEU A O 1
ATOM 699 N N . GLN A 1 87 ? 8.105 1.218 -10.432 1.00 87.31 87 GLN A N 1
ATOM 700 C CA . GLN A 1 87 ? 8.728 1.466 -11.740 1.00 87.31 87 GLN A CA 1
ATOM 701 C C . GLN A 1 87 ? 9.976 0.607 -11.970 1.00 87.31 87 GLN A C 1
ATOM 703 O O . GLN A 1 87 ? 10.269 0.248 -13.107 1.00 87.31 87 GLN A O 1
ATOM 708 N N . ALA A 1 88 ? 10.688 0.242 -10.903 1.00 87.25 88 ALA A N 1
ATOM 709 C CA . ALA A 1 88 ? 11.843 -0.648 -10.974 1.00 87.25 88 ALA A CA 1
ATOM 710 C C . ALA A 1 88 ? 11.481 -2.115 -11.293 1.00 87.25 88 ALA A C 1
ATOM 712 O O . ALA A 1 88 ? 12.380 -2.929 -11.501 1.00 87.25 88 ALA A O 1
ATOM 713 N N . GLN A 1 89 ? 10.193 -2.479 -11.300 1.00 87.25 89 GLN A N 1
ATOM 714 C CA . GLN A 1 89 ? 9.733 -3.841 -11.572 1.00 87.25 89 GLN A CA 1
ATOM 715 C C . GLN A 1 89 ? 9.084 -3.978 -12.948 1.00 87.25 89 GLN A C 1
ATOM 717 O O . GLN A 1 89 ? 8.562 -3.027 -13.523 1.00 87.25 89 GLN A O 1
ATOM 722 N N . ASP A 1 90 ? 9.039 -5.219 -13.434 1.00 85.81 90 ASP A N 1
ATOM 723 C CA . ASP A 1 90 ? 8.193 -5.580 -14.569 1.00 85.81 90 ASP A CA 1
ATOM 724 C C . ASP A 1 90 ? 6.712 -5.281 -14.277 1.00 85.81 90 ASP A C 1
ATOM 726 O O . ASP A 1 90 ? 6.243 -5.450 -13.148 1.00 85.81 90 ASP A O 1
ATOM 730 N N . ILE A 1 91 ? 5.968 -4.903 -15.318 1.00 79.50 91 ILE A N 1
ATOM 731 C CA . ILE A 1 91 ? 4.555 -4.509 -15.251 1.00 79.50 91 ILE A CA 1
ATOM 732 C C . ILE A 1 91 ? 3.701 -5.537 -14.494 1.00 79.50 91 ILE A C 1
ATOM 734 O O . ILE A 1 91 ? 2.881 -5.161 -13.651 1.00 79.50 91 ILE A O 1
ATOM 738 N N . MET A 1 92 ? 3.906 -6.833 -14.747 1.00 80.38 92 MET A N 1
ATOM 739 C CA . MET A 1 92 ? 3.142 -7.892 -14.084 1.00 80.38 92 MET A CA 1
ATOM 740 C C . MET A 1 92 ? 3.473 -7.968 -12.594 1.00 80.38 92 MET A C 1
ATOM 742 O O . MET A 1 92 ? 2.580 -8.106 -11.758 1.00 80.38 92 MET A O 1
ATOM 746 N N . ARG A 1 93 ? 4.756 -7.841 -12.238 1.00 83.25 93 ARG A N 1
ATOM 747 C CA . ARG A 1 93 ? 5.205 -7.883 -10.838 1.00 83.25 93 ARG A CA 1
ATOM 748 C C . ARG A 1 93 ? 4.748 -6.643 -10.078 1.00 83.25 93 ARG A C 1
ATOM 750 O O . ARG A 1 93 ? 4.253 -6.784 -8.962 1.00 83.25 93 ARG A O 1
ATOM 757 N N . ALA A 1 94 ? 4.841 -5.466 -10.695 1.00 84.44 94 ALA A N 1
ATOM 758 C CA . ALA A 1 94 ? 4.326 -4.215 -10.153 1.00 84.44 94 ALA A CA 1
ATOM 759 C C . ALA A 1 94 ? 2.820 -4.317 -9.876 1.00 84.44 94 ALA A C 1
ATOM 761 O O . ALA A 1 94 ? 2.377 -3.994 -8.777 1.00 84.44 94 ALA A O 1
ATOM 762 N N . GLY A 1 95 ? 2.040 -4.852 -10.821 1.00 82.38 95 GLY A N 1
ATOM 763 C CA . GLY A 1 95 ? 0.602 -5.060 -10.643 1.00 82.38 95 GLY A CA 1
ATOM 764 C C . GLY A 1 95 ? 0.262 -6.000 -9.497 1.00 82.38 95 GLY A C 1
ATOM 765 O O . GLY A 1 95 ? -0.551 -5.656 -8.637 1.00 82.38 95 GLY A O 1
ATOM 766 N N . LEU A 1 96 ? 0.917 -7.158 -9.442 1.00 84.38 96 LEU A N 1
ATOM 767 C CA . LEU A 1 96 ? 0.703 -8.130 -8.374 1.00 84.38 96 LEU A CA 1
ATOM 768 C C . LEU A 1 96 ? 1.076 -7.565 -6.995 1.00 84.38 96 LEU A C 1
ATOM 770 O O . LEU A 1 96 ? 0.313 -7.727 -6.040 1.00 84.38 96 LEU A O 1
ATOM 774 N N . GLY A 1 97 ? 2.199 -6.848 -6.897 1.00 86.38 97 GLY A N 1
ATOM 775 C CA . GLY A 1 97 ? 2.632 -6.193 -5.664 1.00 86.38 97 GLY A CA 1
ATOM 776 C C . GLY A 1 97 ? 1.679 -5.082 -5.214 1.00 86.38 97 GLY A C 1
ATOM 777 O O . GLY A 1 97 ? 1.270 -5.057 -4.051 1.00 86.38 97 GLY A O 1
ATOM 778 N N . SER A 1 98 ? 1.259 -4.208 -6.135 1.00 85.75 98 SER A N 1
ATOM 779 C CA . SER A 1 98 ? 0.263 -3.159 -5.874 1.00 85.75 98 SER A CA 1
ATOM 780 C C . SER A 1 98 ? -1.057 -3.734 -5.372 1.00 85.75 98 SER A C 1
ATOM 782 O O . SER A 1 98 ? -1.613 -3.256 -4.380 1.00 85.75 98 SER A O 1
ATOM 784 N N . MET A 1 99 ? -1.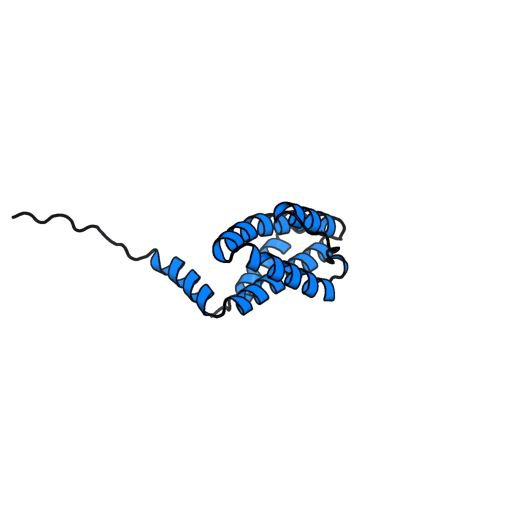552 -4.782 -6.034 1.00 84.25 99 MET A N 1
ATOM 785 C CA . MET A 1 99 ? -2.798 -5.443 -5.667 1.00 84.25 99 MET A CA 1
ATOM 786 C C . MET A 1 99 ? -2.703 -6.107 -4.292 1.00 84.25 99 MET A C 1
ATOM 788 O O . MET A 1 99 ?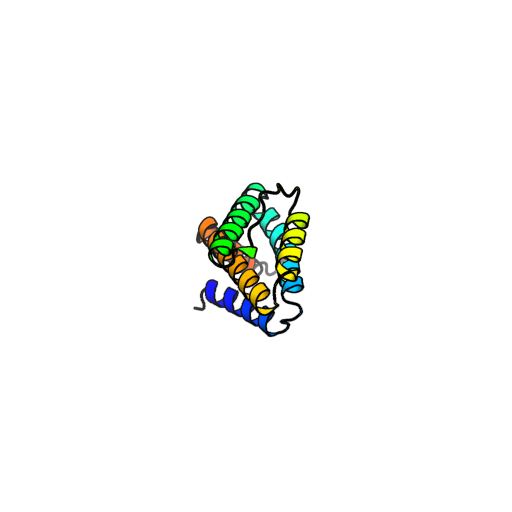 -3.608 -5.961 -3.465 1.00 84.25 99 MET A O 1
ATOM 792 N N . ALA A 1 100 ? -1.594 -6.794 -4.011 1.00 87.81 100 ALA A N 1
ATOM 793 C CA . ALA A 1 100 ? -1.362 -7.405 -2.710 1.00 87.81 100 ALA A CA 1
ATOM 794 C C . ALA A 1 100 ? -1.347 -6.350 -1.595 1.00 87.81 100 ALA A C 1
ATOM 796 O O . ALA A 1 100 ? -2.042 -6.513 -0.590 1.00 87.81 100 ALA A O 1
ATOM 797 N N . LEU A 1 101 ? -0.628 -5.242 -1.802 1.00 87.94 101 LEU A N 1
ATOM 798 C CA . LEU A 1 101 ? -0.545 -4.142 -0.845 1.00 87.94 101 LEU A CA 1
ATOM 799 C C . LEU A 1 101 ? -1.921 -3.539 -0.543 1.00 87.94 101 LEU A C 1
ATOM 801 O O . LEU A 1 101 ? -2.290 -3.408 0.625 1.00 87.94 101 LEU A O 1
ATOM 805 N N . PHE A 1 102 ? -2.703 -3.205 -1.572 1.00 85.31 102 PHE A N 1
ATOM 806 C CA . PHE A 1 102 ? -4.039 -2.652 -1.364 1.00 85.31 102 PHE A CA 1
ATOM 807 C C . PHE A 1 102 ? -4.986 -3.640 -0.688 1.00 85.31 102 PHE A C 1
ATOM 809 O O . PHE A 1 102 ? -5.738 -3.252 0.203 1.00 85.31 102 PHE A O 1
ATOM 816 N N . ASN A 1 103 ? -4.970 -4.912 -1.085 1.00 84.56 103 ASN A N 1
ATOM 817 C CA . ASN A 1 103 ? -5.843 -5.914 -0.484 1.00 84.56 103 ASN A CA 1
ATOM 818 C C . ASN A 1 103 ? -5.529 -6.106 1.009 1.00 84.56 103 ASN A C 1
ATOM 820 O O . ASN A 1 103 ? -6.447 -6.146 1.827 1.00 84.56 103 ASN A O 1
ATOM 824 N N . ILE A 1 104 ? -4.245 -6.163 1.374 1.00 87.69 104 ILE A N 1
ATOM 825 C CA . ILE A 1 104 ? -3.811 -6.230 2.774 1.00 87.69 104 ILE A CA 1
ATOM 826 C C . ILE A 1 104 ? -4.256 -4.977 3.525 1.00 87.69 104 ILE A C 1
ATOM 828 O O . ILE A 1 104 ? -4.887 -5.097 4.570 1.00 87.69 104 ILE A O 1
ATOM 832 N N . PHE A 1 105 ? -4.003 -3.791 2.972 1.00 86.12 105 PHE A N 1
ATOM 833 C CA . PHE A 1 105 ? -4.397 -2.534 3.602 1.00 86.12 105 PHE A CA 1
ATOM 834 C C . PHE A 1 105 ? -5.897 -2.458 3.859 1.00 86.12 105 PHE A C 1
ATOM 836 O O . PHE A 1 105 ? -6.324 -2.107 4.952 1.00 86.12 105 PHE A O 1
ATOM 843 N N . LEU A 1 106 ? -6.717 -2.826 2.876 1.00 82.88 106 LEU A N 1
ATOM 844 C CA . LEU A 1 106 ? -8.167 -2.792 3.022 1.00 82.88 106 LEU A CA 1
ATOM 845 C C . LEU A 1 106 ? -8.668 -3.871 3.996 1.00 82.88 106 LEU A C 1
ATOM 847 O O . LEU A 1 106 ? -9.710 -3.680 4.620 1.00 82.88 106 LEU A O 1
ATOM 851 N N . ASN A 1 107 ? -7.969 -5.001 4.131 1.00 83.31 107 ASN A N 1
ATOM 852 C CA . ASN A 1 107 ? -8.273 -6.016 5.144 1.00 83.31 107 ASN A CA 1
ATOM 853 C C . ASN A 1 107 ? -7.912 -5.540 6.552 1.00 83.31 107 ASN A C 1
ATOM 855 O O . ASN A 1 107 ? -8.727 -5.682 7.456 1.00 83.31 107 ASN A O 1
ATOM 859 N N . GLU A 1 108 ? -6.739 -4.936 6.729 1.00 82.06 108 GLU A N 1
ATOM 860 C CA . GLU A 1 108 ? -6.316 -4.326 7.994 1.00 82.06 108 GLU A CA 1
ATOM 861 C C . GLU A 1 108 ? -7.257 -3.180 8.379 1.00 82.06 108 GLU A C 1
ATOM 863 O O . GLU A 1 108 ? -7.714 -3.112 9.516 1.00 82.06 108 GLU A O 1
ATOM 868 N N . LEU A 1 109 ? -7.651 -2.345 7.412 1.00 76.94 109 LEU A N 1
ATOM 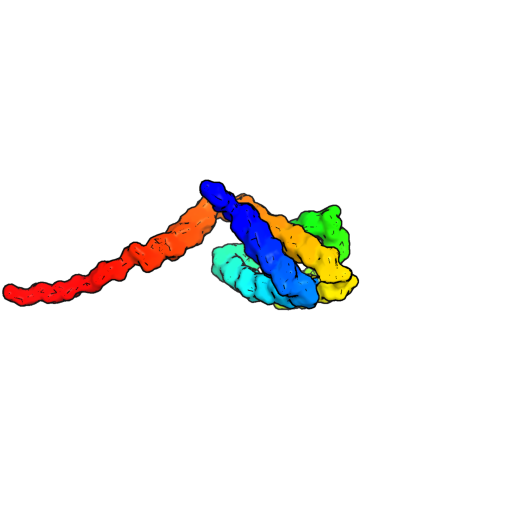869 C CA . LEU A 1 109 ? -8.645 -1.295 7.607 1.00 76.94 109 LEU A CA 1
ATOM 870 C C . LEU A 1 109 ? -9.988 -1.878 8.061 1.00 76.94 109 LEU A C 1
ATOM 872 O O . LEU A 1 109 ? -10.530 -1.415 9.056 1.00 76.94 109 LEU A O 1
ATOM 876 N N . ALA A 1 110 ? -10.493 -2.924 7.398 1.00 72.94 110 ALA A N 1
ATOM 877 C CA . ALA A 1 110 ? -11.727 -3.602 7.801 1.00 72.94 110 ALA A CA 1
ATOM 878 C C . ALA A 1 110 ? -11.623 -4.247 9.197 1.00 72.94 110 ALA A C 1
ATOM 880 O O . ALA A 1 110 ? -12.581 -4.208 9.965 1.00 72.94 110 ALA A O 1
ATOM 881 N N . SER A 1 111 ? -10.456 -4.802 9.537 1.00 71.44 111 SER A N 1
ATOM 882 C CA . SER A 1 111 ? -10.194 -5.422 10.837 1.00 71.44 111 SER A CA 1
ATOM 883 C C . SER A 1 111 ? -10.069 -4.402 11.973 1.00 71.44 111 SER A C 1
ATOM 885 O O . SER A 1 111 ? -10.454 -4.713 13.095 1.00 71.44 111 SER A O 1
ATOM 887 N N . LEU A 1 112 ? -9.530 -3.207 11.707 1.00 64.25 112 LEU A N 1
ATOM 888 C CA . LEU A 1 112 ? -9.351 -2.132 12.695 1.00 64.25 112 LEU A CA 1
ATOM 889 C C . LEU A 1 112 ? -10.632 -1.332 12.941 1.00 64.25 112 LEU A C 1
ATOM 891 O O . LEU A 1 112 ? -10.842 -0.809 14.030 1.00 64.25 112 LEU A O 1
ATOM 895 N N . ILE A 1 113 ? -11.486 -1.242 11.927 1.00 57.78 113 ILE A N 1
ATOM 896 C CA . ILE A 1 113 ? -12.741 -0.490 11.965 1.00 57.78 113 ILE A CA 1
ATOM 897 C C . ILE A 1 113 ? -13.857 -1.251 12.705 1.00 57.78 113 ILE A C 1
ATOM 899 O O . ILE A 1 113 ? -14.788 -0.625 13.221 1.00 57.78 113 ILE A O 1
ATOM 903 N N . GLY A 1 114 ? -13.780 -2.588 12.769 1.00 56.72 114 GLY A N 1
ATOM 904 C CA . GLY A 1 114 ? -14.922 -3.432 13.139 1.00 56.72 114 GLY A CA 1
ATOM 905 C C . GLY A 1 114 ? -16.133 -3.180 12.222 1.00 56.72 114 GLY A C 1
ATOM 906 O O . GLY A 1 114 ? -16.147 -2.264 11.404 1.00 56.72 114 GLY A O 1
ATOM 907 N N . GLU A 1 115 ? -17.222 -3.940 12.331 1.00 51.94 115 GLU A N 1
ATOM 908 C CA . GLU A 1 115 ? -18.446 -3.644 11.551 1.00 51.94 115 GLU A CA 1
ATOM 909 C C . GLU A 1 115 ? -18.970 -2.202 11.752 1.00 51.94 115 GLU A C 1
ATOM 911 O O . GLU A 1 115 ? -19.693 -1.678 10.901 1.00 51.94 115 GLU A O 1
ATOM 916 N N . GLY A 1 116 ? -18.558 -1.525 12.831 1.00 52.50 116 GLY A N 1
ATOM 917 C CA . GLY A 1 116 ? -19.009 -0.200 13.251 1.00 52.50 116 GLY A CA 1
ATOM 918 C C . GLY A 1 116 ? -18.815 0.917 12.222 1.00 52.50 116 GLY A C 1
ATOM 919 O O . GLY A 1 116 ? -19.794 1.571 11.861 1.00 52.50 116 GLY A O 1
ATOM 920 N N . LEU A 1 117 ? -17.600 1.143 11.708 1.00 58.75 117 LEU A N 1
ATOM 921 C CA . LEU A 1 117 ? -17.352 2.273 10.789 1.00 58.75 117 LEU A CA 1
ATOM 922 C C . LEU A 1 117 ? -17.782 1.961 9.344 1.00 58.75 117 LEU A C 1
ATOM 924 O O . LEU A 1 117 ? -18.176 2.873 8.624 1.00 58.75 117 LEU A O 1
ATOM 928 N N . THR A 1 118 ? -17.830 0.681 8.944 1.00 53.69 118 THR A N 1
ATOM 929 C CA . THR A 1 118 ? -18.469 0.260 7.677 1.00 53.69 118 THR A CA 1
ATOM 930 C C . THR A 1 118 ? -19.976 0.520 7.733 1.00 53.69 118 THR A C 1
ATOM 932 O O . THR A 1 118 ? -20.544 1.083 6.802 1.00 53.69 118 THR A O 1
ATOM 935 N N . THR A 1 119 ? -20.617 0.208 8.865 1.00 54.88 119 THR A N 1
ATOM 936 C CA . THR A 1 119 ? -22.029 0.538 9.120 1.00 54.88 119 THR A CA 1
ATOM 937 C C . THR A 1 119 ? -22.249 2.049 9.219 1.00 54.88 119 THR A C 1
ATOM 939 O O . THR A 1 119 ? -23.305 2.536 8.825 1.00 54.88 119 THR A O 1
ATOM 942 N N . HIS A 1 120 ? -21.272 2.810 9.720 1.00 57.22 120 HIS A N 1
ATOM 943 C CA . HIS A 1 120 ? -21.338 4.271 9.775 1.00 57.22 120 HIS A CA 1
ATOM 944 C C . HIS A 1 120 ? -21.206 4.902 8.379 1.00 57.22 120 HIS A C 1
ATOM 946 O O . HIS A 1 120 ? -22.037 5.725 8.018 1.00 57.22 120 HIS A O 1
ATOM 952 N N . LEU A 1 121 ? -20.263 4.448 7.546 1.00 59.69 121 LEU A N 1
ATOM 953 C CA . LEU A 1 121 ? -20.120 4.871 6.145 1.00 59.69 121 LEU A CA 1
ATOM 954 C C . LEU A 1 121 ? -21.336 4.476 5.284 1.00 59.69 121 LEU A C 1
ATOM 956 O O . LEU A 1 121 ? -21.804 5.271 4.467 1.00 59.69 121 LEU A O 1
ATOM 960 N N . LEU A 1 122 ? -21.907 3.286 5.502 1.00 57.78 122 LEU A N 1
ATOM 961 C CA . LEU A 1 122 ? -23.167 2.872 4.869 1.00 57.78 122 LEU A CA 1
ATOM 962 C C . LEU A 1 122 ? -24.363 3.702 5.365 1.00 57.78 122 LEU A C 1
ATOM 964 O O . LEU A 1 122 ? -25.243 4.042 4.579 1.00 57.78 122 LEU A O 1
ATOM 968 N N . ARG A 1 123 ? -24.394 4.096 6.646 1.00 54.44 123 ARG A N 1
ATOM 969 C CA . ARG A 1 123 ? -25.418 5.020 7.160 1.00 54.44 123 ARG A CA 1
ATOM 970 C C . ARG A 1 123 ? -25.274 6.419 6.582 1.00 54.44 123 ARG A C 1
ATOM 972 O O . ARG A 1 123 ? -26.288 6.979 6.190 1.00 54.44 123 ARG A O 1
ATOM 979 N N . LEU A 1 124 ? -24.064 6.965 6.480 1.00 59.38 124 LEU A N 1
ATOM 980 C CA . LEU A 1 124 ? -23.809 8.294 5.903 1.00 59.38 124 LEU A CA 1
ATOM 981 C C . LEU A 1 124 ? -24.188 8.368 4.415 1.00 59.38 124 LEU A C 1
ATOM 983 O O . LEU A 1 124 ? -24.613 9.413 3.935 1.00 59.38 124 LEU A O 1
ATOM 987 N N . THR A 1 125 ? -24.089 7.251 3.689 1.00 56.25 125 THR A N 1
ATOM 988 C CA . THR A 1 125 ? -24.537 7.162 2.288 1.00 56.25 125 THR A CA 1
ATOM 989 C C . THR A 1 125 ? -26.042 6.902 2.151 1.00 56.25 125 THR A C 1
ATOM 991 O O . THR A 1 125 ? -26.650 7.418 1.221 1.00 56.25 125 THR A O 1
ATOM 994 N N . SER A 1 126 ? -26.670 6.181 3.089 1.00 58.41 126 SER A N 1
ATOM 995 C CA . SER A 1 126 ? -28.127 5.938 3.107 1.00 58.41 126 SER A CA 1
ATOM 996 C C . SER A 1 126 ? -28.941 7.138 3.632 1.00 58.41 126 SER A C 1
ATOM 998 O O . SER A 1 126 ? -30.072 7.373 3.217 1.00 58.41 126 SER A O 1
ATOM 1000 N N . SER A 1 127 ? -28.353 7.962 4.504 1.00 50.06 127 SER A N 1
ATOM 1001 C CA . SER A 1 127 ? -29.013 9.136 5.106 1.00 50.06 127 SER A CA 1
ATOM 1002 C C . SER A 1 127 ? -29.062 10.380 4.209 1.00 50.06 127 SER A C 1
ATOM 1004 O O . SER A 1 127 ? -29.680 11.369 4.590 1.00 50.06 127 SER A O 1
ATOM 1006 N N . GLN A 1 128 ? -28.516 10.331 2.986 1.00 46.59 128 GLN A N 1
ATOM 1007 C CA . GLN A 1 128 ? -28.743 11.383 1.982 1.00 46.59 128 GLN A CA 1
ATOM 1008 C C . GLN A 1 128 ? -30.130 11.314 1.314 1.00 46.59 128 GLN A C 1
ATOM 1010 O O . GLN A 1 128 ? -30.470 12.201 0.537 1.00 46.59 128 GLN A O 1
ATOM 1015 N N . GLN A 1 129 ? -30.960 10.311 1.626 1.00 46.34 129 GLN A N 1
ATOM 1016 C CA . GLN A 1 129 ? -32.310 10.177 1.067 1.00 46.34 129 GLN A CA 1
ATOM 1017 C C . GLN A 1 129 ? -33.421 10.263 2.119 1.00 46.34 129 GLN A C 1
ATOM 1019 O O . GLN A 1 129 ? -34.359 9.485 2.070 1.00 46.34 129 GLN A O 1
ATOM 1024 N N . THR A 1 130 ? -33.371 11.229 3.034 1.00 50.88 130 THR A N 1
ATOM 1025 C CA . THR A 1 130 ? -34.596 11.808 3.619 1.00 50.88 130 THR A CA 1
ATOM 1026 C C . THR A 1 130 ? -34.294 13.197 4.166 1.00 50.88 130 THR A C 1
ATOM 1028 O O . THR A 1 130 ? -33.975 13.362 5.338 1.00 50.88 130 THR A O 1
ATOM 1031 N N . SER A 1 131 ? -34.440 14.209 3.318 1.00 40.94 131 SER A N 1
ATOM 1032 C CA . SER A 1 131 ? -35.111 15.431 3.753 1.00 40.94 131 SER A CA 1
ATOM 1033 C C . SER A 1 131 ? -35.914 15.946 2.569 1.00 40.94 131 SER A C 1
ATOM 1035 O O . SER A 1 131 ? -35.473 16.765 1.766 1.00 40.94 131 SER A O 1
ATOM 1037 N N . ALA A 1 132 ? -37.068 15.307 2.397 1.00 44.88 132 ALA A N 1
ATOM 1038 C CA . ALA A 1 132 ? -38.134 15.809 1.565 1.00 44.88 132 ALA A CA 1
ATOM 1039 C C . ALA A 1 132 ? -38.770 17.009 2.285 1.00 44.88 132 ALA A C 1
ATOM 1041 O O . ALA A 1 132 ? -39.255 16.852 3.399 1.00 44.88 132 ALA A O 1
ATOM 1042 N N . ILE A 1 133 ? -38.780 18.142 1.575 1.00 51.53 133 ILE A N 1
ATOM 1043 C CA . ILE A 1 133 ? -39.796 19.209 1.586 1.00 51.53 133 ILE A CA 1
ATOM 1044 C C . ILE A 1 133 ? -39.836 20.104 2.854 1.00 51.53 133 ILE A C 1
ATOM 1046 O O . ILE A 1 133 ? -40.087 19.615 3.954 1.00 51.53 133 ILE A O 1
ATOM 1050 N N . PRO A 1 134 ? -39.623 21.433 2.723 1.00 48.94 134 PRO A N 1
ATOM 1051 C CA . PRO A 1 134 ? -39.817 22.382 3.817 1.00 48.94 134 PRO A CA 1
ATOM 1052 C C . PRO A 1 134 ? -41.317 22.573 4.113 1.00 48.94 134 PRO A C 1
ATOM 1054 O O . PRO A 1 134 ? -42.128 22.461 3.195 1.00 48.94 134 PRO A O 1
ATOM 1057 N N . PRO A 1 135 ? -41.709 22.874 5.364 1.00 51.97 135 PRO A N 1
ATOM 1058 C CA . PRO A 1 135 ? -43.087 23.228 5.678 1.00 51.97 135 PRO A CA 1
ATOM 1059 C C . PRO A 1 135 ? -43.426 24.561 4.999 1.00 51.97 135 PRO A C 1
ATOM 1061 O O . PRO A 1 135 ? -42.965 25.616 5.431 1.00 51.97 135 PRO A O 1
ATOM 1064 N N . GLU A 1 136 ? -44.197 24.508 3.912 1.00 52.97 136 GLU A N 1
ATOM 1065 C CA . GLU A 1 136 ? -44.883 25.687 3.393 1.00 52.97 136 GLU A CA 1
ATOM 1066 C C . GLU A 1 136 ? -45.966 26.107 4.394 1.00 52.97 136 GLU A C 1
ATOM 1068 O O . GLU A 1 136 ? -46.868 25.347 4.748 1.00 52.97 136 GLU A O 1
ATOM 1073 N N . ASP A 1 137 ? -45.768 27.329 4.876 1.00 51.88 137 ASP A N 1
ATOM 1074 C CA . ASP A 1 137 ? -46.694 28.249 5.524 1.00 51.88 137 ASP A CA 1
ATOM 1075 C C . ASP A 1 137 ? -48.181 27.980 5.215 1.00 51.88 137 ASP A C 1
ATOM 1077 O O . ASP A 1 137 ? -48.628 28.092 4.073 1.00 51.88 137 ASP A O 1
ATOM 1081 N N . PHE A 1 138 ? -48.968 27.700 6.255 1.00 51.47 138 PHE A N 1
ATOM 1082 C CA . PHE A 1 138 ? -50.425 27.844 6.228 1.00 51.47 138 PHE A CA 1
ATOM 1083 C C . PHE A 1 138 ? -50.801 29.127 6.979 1.00 51.47 138 PHE A C 1
ATOM 1085 O O . PHE A 1 138 ? -50.709 29.145 8.211 1.00 51.47 138 PHE A O 1
ATOM 1092 N N . PRO A 1 139 ? -51.303 30.167 6.291 1.00 52.66 139 PRO A N 1
ATOM 1093 C CA . PRO A 1 139 ? -52.093 31.206 6.925 1.00 52.66 139 PRO A CA 1
ATOM 1094 C C . PRO A 1 139 ? -53.572 31.099 6.516 1.00 52.66 139 PRO A C 1
ATOM 1096 O O . PRO A 1 139 ? -53.886 31.124 5.329 1.00 52.66 139 PRO A O 1
ATOM 1099 N N . GLY A 1 140 ? -54.458 31.078 7.522 1.00 49.44 140 GLY A N 1
ATOM 1100 C CA . GLY A 1 140 ? -55.859 31.530 7.431 1.00 49.44 140 GLY A CA 1
ATOM 1101 C C . GLY A 1 140 ? -56.874 30.544 6.877 1.00 49.44 140 GLY A C 1
ATOM 1102 O O . GLY A 1 140 ? -57.063 30.540 5.644 1.00 49.44 140 GLY A O 1
#

Foldseek 3Di:
DQDPLNVLVVVLCVVCVVCLPCLLVVLLVVQVVVVVVVCVVPNPVVVVVLLQVLLVVLCVVVVLSDDDPDPDPDSNVVSVVLSVSLVVDDSVSSSVSSSSSVSSSVVSVCVVCDVPVVVVVVCVVVVVPDDPDDDPDDDD

pLDDT: mean 72.09, std 14.27, range [40.41, 88.5]

Sequence (140 aa):
MKTSASLRRQIMDEALVRHPQAVVQNTIRLWRRLAPELISMIGERSFNPLYARSVRLACMQYPWLAQEATTFAGSNERFAALEERLQAQDIMRAGLGSMALFNIFLNELASLIGEGLTTHLLRLTSSQQTSAIPPEDFPG

Radius of gyration: 19.22 Å; chains: 1; bounding box: 70×44×32 Å

Secondary structure (DSSP, 8-state):
---HHHHHHHHHHHHHHH-GGGHHHHHHHHHHHHHHHHHHHH-HHHHHHHHHHHHHHHHHH-GGGPPPS---SSHHHHHHHHHHHHHTS-HHHHHHHHHHHHHHHHHHHHHHHHHHHHHHHHHHHHGGG-----------